Protein AF-A0A250VCN6-F1 (afdb_monomer_lite)

Organism: Streptomyces olivochromogenes (NCBI:txid1963)

Foldseek 3Di:
DDDDDDDPPVPPDPPPPQQFAPPDPDPTDGFPDAQPPPRGGHHPVFKDWDQPPPPPPPDPDPPDDDGRDTHIHGPVVVVVVVD

Sequence (83 aa):
MDHRAPDRAVLTGERGEDMNCYDCPGTPGPAVAVCIRCGAALCRTHVHESHPPTQDISGTGRASHEKPARHITCGACRAAETS

Secondary structure (DSSP, 8-state):
-------------------B-TT-SSSPPBP-EE-TTT--EE-TTTEEEE--------SS------SPPPEEEEHHHHHHHT-

Radius of gyration: 22.72 Å; chains: 1; bounding box: 30×28×87 Å

Structure (mmCIF, N/CA/C/O backbone):
data_AF-A0A250VCN6-F1
#
_entry.id   AF-A0A250VCN6-F1
#
loop_
_atom_site.group_PDB
_atom_site.id
_atom_site.type_symbol
_atom_site.label_atom_id
_atom_site.label_alt_id
_atom_site.label_comp_id
_atom_site.label_asym_id
_atom_site.label_entity_id
_atom_site.label_seq_id
_atom_site.pdbx_PDB_ins_code
_atom_site.Cartn_x
_atom_site.Cartn_y
_atom_site.Cartn_z
_atom_site.occupancy
_atom_site.B_iso_or_equiv
_atom_site.auth_seq_id
_atom_site.auth_comp_id
_atom_site.auth_asym_id
_atom_site.auth_atom_id
_atom_site.pdbx_PDB_model_num
ATOM 1 N N . MET A 1 1 ? 16.502 -16.065 -55.016 1.00 48.78 1 MET A N 1
ATOM 2 C CA . MET A 1 1 ? 16.607 -16.241 -53.556 1.00 48.78 1 MET A CA 1
ATOM 3 C C . MET A 1 1 ? 16.179 -14.927 -52.926 1.00 48.78 1 MET A C 1
ATOM 5 O O . MET A 1 1 ? 17.009 -14.043 -52.771 1.00 48.78 1 MET A O 1
ATOM 9 N N . ASP A 1 2 ? 14.887 -14.772 -52.646 1.00 49.88 2 ASP A N 1
ATOM 10 C CA . ASP A 1 2 ? 14.332 -13.565 -52.028 1.00 49.88 2 ASP A CA 1
ATOM 11 C C . ASP A 1 2 ? 14.173 -13.810 -50.530 1.00 49.88 2 ASP A C 1
ATOM 13 O O . ASP A 1 2 ? 13.355 -14.620 -50.084 1.00 49.88 2 ASP A O 1
ATOM 17 N N . HIS A 1 3 ? 15.022 -13.151 -49.746 1.00 56.75 3 HIS A N 1
ATOM 18 C CA . HIS A 1 3 ? 15.004 -13.227 -48.293 1.00 56.75 3 HIS A CA 1
ATOM 19 C C . HIS A 1 3 ? 13.788 -12.473 -47.736 1.00 56.75 3 HIS A C 1
ATOM 21 O O . HIS A 1 3 ? 13.839 -11.282 -47.452 1.00 56.75 3 HIS A O 1
ATOM 27 N N . ARG A 1 4 ? 12.692 -13.224 -47.588 1.00 51.06 4 ARG A N 1
ATOM 28 C CA . ARG A 1 4 ? 11.628 -13.116 -46.575 1.00 51.06 4 ARG A CA 1
ATOM 29 C C . ARG A 1 4 ? 11.921 -12.104 -45.452 1.00 51.06 4 ARG A C 1
ATOM 31 O O . ARG A 1 4 ? 12.728 -12.378 -44.566 1.00 51.06 4 ARG A O 1
ATOM 38 N N . ALA A 1 5 ? 11.168 -11.004 -45.430 1.00 66.44 5 ALA A N 1
ATOM 39 C CA . ALA A 1 5 ? 10.867 -10.279 -44.194 1.00 66.44 5 ALA A CA 1
ATOM 40 C C . ALA A 1 5 ? 9.912 -11.145 -43.333 1.00 66.44 5 ALA A C 1
ATOM 42 O O . ALA A 1 5 ? 9.152 -11.944 -43.891 1.00 66.44 5 ALA A O 1
ATOM 43 N N . PRO A 1 6 ? 9.955 -11.054 -41.992 1.00 55.66 6 PRO A N 1
ATOM 44 C CA . PRO A 1 6 ? 9.335 -9.896 -41.359 1.00 55.66 6 PRO A CA 1
ATOM 45 C C . PRO A 1 6 ? 10.104 -9.337 -40.154 1.00 55.66 6 PRO A C 1
ATOM 47 O O . PRO A 1 6 ? 10.852 -10.034 -39.469 1.00 55.66 6 PRO A O 1
ATOM 50 N N . ASP A 1 7 ? 9.867 -8.047 -39.932 1.00 57.25 7 ASP A N 1
ATOM 51 C CA . ASP A 1 7 ? 9.662 -7.400 -38.637 1.00 57.25 7 ASP A CA 1
ATOM 52 C C . ASP A 1 7 ? 9.766 -8.349 -37.428 1.00 57.25 7 ASP A C 1
ATOM 54 O O . ASP A 1 7 ? 8.824 -9.056 -37.070 1.00 57.25 7 ASP A O 1
ATOM 58 N N . ARG A 1 8 ? 10.946 -8.406 -36.803 1.00 53.16 8 ARG A N 1
ATOM 59 C CA . ARG A 1 8 ? 11.085 -8.990 -35.467 1.00 53.16 8 ARG A CA 1
ATOM 60 C C . ARG A 1 8 ? 11.105 -7.844 -34.476 1.00 53.16 8 ARG A C 1
ATOM 62 O O . ARG A 1 8 ? 12.141 -7.549 -33.885 1.00 53.16 8 ARG A O 1
ATOM 69 N N . ALA A 1 9 ? 9.935 -7.231 -34.294 1.00 52.41 9 ALA A N 1
ATOM 70 C CA . ALA A 1 9 ? 9.522 -6.742 -32.992 1.00 52.41 9 ALA A CA 1
ATOM 71 C C . ALA A 1 9 ? 9.831 -7.846 -31.972 1.00 52.41 9 ALA A C 1
ATOM 73 O O . ALA A 1 9 ? 9.112 -8.837 -31.833 1.00 52.41 9 ALA A O 1
ATOM 74 N N . VAL A 1 10 ? 10.980 -7.723 -31.316 1.00 54.44 10 VAL A N 1
ATOM 75 C CA . VAL A 1 10 ? 11.308 -8.509 -30.140 1.00 54.44 10 VAL A CA 1
ATOM 76 C C . VAL A 1 10 ? 10.380 -7.979 -29.048 1.00 54.44 10 VAL A C 1
ATOM 78 O O . VAL A 1 10 ? 10.710 -7.064 -28.298 1.00 54.44 10 VAL A O 1
ATOM 81 N N . LEU A 1 11 ? 9.164 -8.524 -29.020 1.00 58.22 11 LEU A N 1
ATOM 82 C CA . LEU A 1 11 ? 8.254 -8.472 -27.887 1.00 58.22 11 LEU A CA 1
ATOM 83 C C . LEU A 1 11 ? 8.882 -9.347 -26.798 1.00 58.22 11 LEU A C 1
ATOM 85 O O . LEU A 1 11 ? 8.504 -10.499 -26.599 1.00 58.22 11 LEU A O 1
ATOM 89 N N . THR A 1 12 ? 9.938 -8.839 -26.159 1.00 54.50 12 THR A N 1
ATOM 90 C CA . THR A 1 12 ? 10.508 -9.477 -24.975 1.00 54.50 12 THR A CA 1
ATOM 91 C C . THR A 1 12 ? 9.466 -9.412 -23.874 1.00 54.50 12 THR A C 1
ATOM 93 O O . THR A 1 12 ? 9.279 -8.372 -23.246 1.00 54.50 12 THR A O 1
ATOM 96 N N . GLY A 1 13 ? 8.845 -10.560 -23.631 1.00 48.16 13 GLY A N 1
ATOM 97 C CA . GLY A 1 13 ? 8.154 -10.870 -22.398 1.00 48.16 13 GLY A CA 1
ATOM 98 C C . GLY A 1 13 ? 6.754 -10.286 -22.329 1.00 48.16 13 GLY A C 1
ATOM 99 O O . GLY A 1 13 ? 6.553 -9.132 -21.958 1.00 48.16 13 GLY A O 1
ATOM 100 N N . GLU A 1 14 ? 5.774 -11.162 -22.498 1.00 57.47 14 GLU A N 1
ATOM 101 C CA . GLU A 1 14 ? 4.858 -11.502 -21.405 1.00 57.47 14 GLU A CA 1
ATOM 102 C C . GLU A 1 14 ? 5.564 -11.439 -20.029 1.00 57.47 14 GLU A C 1
ATOM 104 O O . GLU A 1 14 ? 5.912 -12.438 -19.404 1.00 57.47 14 GLU A O 1
ATOM 109 N N . ARG A 1 15 ? 5.869 -10.217 -19.575 1.00 58.97 15 ARG A N 1
ATOM 110 C CA . ARG A 1 15 ? 6.273 -9.944 -18.205 1.00 58.97 15 ARG A CA 1
ATOM 111 C C . ARG A 1 15 ? 5.047 -10.298 -17.401 1.00 58.97 15 ARG A C 1
ATOM 113 O O . ARG A 1 15 ? 4.053 -9.588 -17.517 1.00 58.97 15 ARG A O 1
ATOM 120 N N . GLY A 1 16 ? 5.123 -11.412 -16.672 1.00 54.50 16 GLY A N 1
ATOM 121 C CA . GLY A 1 16 ? 4.114 -11.793 -15.700 1.00 54.50 16 GLY A CA 1
ATOM 122 C C . GLY A 1 16 ? 3.593 -10.529 -15.039 1.00 54.50 16 GLY A C 1
ATOM 123 O O . GLY A 1 16 ? 4.376 -9.719 -14.535 1.00 54.50 16 GLY A O 1
ATOM 124 N N . GLU A 1 17 ? 2.292 -10.333 -15.197 1.00 58.16 17 GLU A N 1
ATOM 125 C CA . GLU A 1 17 ? 1.490 -9.250 -14.656 1.00 58.16 17 GLU A CA 1
ATOM 126 C C . GLU A 1 17 ? 1.479 -9.422 -13.131 1.00 58.16 17 GLU A C 1
ATOM 128 O O . GLU A 1 17 ? 0.488 -9.789 -12.512 1.00 58.16 17 GLU A O 1
ATOM 133 N N . ASP A 1 18 ? 2.654 -9.299 -12.523 1.00 63.62 18 ASP A N 1
ATOM 134 C CA . ASP A 1 18 ? 2.833 -9.389 -11.092 1.00 63.62 18 ASP A CA 1
ATOM 135 C C . ASP A 1 18 ? 2.227 -8.111 -10.543 1.00 63.62 18 ASP A C 1
ATOM 137 O O . ASP A 1 18 ? 2.608 -7.006 -10.951 1.00 63.62 18 ASP A O 1
ATOM 141 N N . MET A 1 19 ? 1.196 -8.270 -9.713 1.00 79.12 19 MET A N 1
ATOM 142 C CA . MET A 1 19 ? 0.498 -7.152 -9.098 1.00 79.12 19 MET A CA 1
ATOM 143 C C . MET A 1 19 ? 1.537 -6.160 -8.584 1.00 79.12 19 MET A C 1
ATOM 145 O O . MET A 1 19 ? 2.430 -6.506 -7.822 1.00 79.12 19 MET A O 1
ATOM 149 N N . ASN A 1 20 ? 1.460 -4.928 -9.065 1.00 87.62 20 ASN A N 1
ATOM 150 C CA . ASN A 1 20 ? 2.466 -3.918 -8.789 1.00 87.62 20 ASN A CA 1
ATOM 151 C C . ASN A 1 20 ? 2.088 -3.134 -7.536 1.00 87.62 20 ASN A C 1
ATOM 153 O O . ASN A 1 20 ? 0.909 -2.994 -7.205 1.00 87.62 20 ASN A O 1
ATOM 157 N N . CYS A 1 21 ? 3.086 -2.597 -6.838 1.00 90.88 21 CYS A N 1
ATOM 158 C CA . CYS A 1 21 ? 2.816 -1.749 -5.689 1.00 90.88 21 CYS A CA 1
ATOM 159 C C . CYS A 1 21 ? 2.047 -0.489 -6.096 1.00 90.88 21 CYS A C 1
ATOM 161 O O . CYS A 1 21 ? 2.508 0.285 -6.932 1.00 90.88 21 CYS A O 1
ATOM 163 N N . TYR A 1 22 ? 0.914 -0.267 -5.438 1.00 87.69 22 TYR A N 1
ATOM 164 C CA . TYR A 1 22 ? 0.049 0.883 -5.676 1.00 87.69 22 TYR A CA 1
ATOM 165 C C . TYR A 1 22 ? 0.642 2.212 -5.172 1.00 87.69 22 TYR A C 1
ATOM 167 O O . TYR A 1 22 ? 0.375 3.262 -5.741 1.00 87.69 22 TYR A O 1
ATOM 175 N N . ASP A 1 23 ? 1.449 2.173 -4.110 1.00 85.38 23 ASP A N 1
ATOM 176 C CA . ASP A 1 23 ? 1.905 3.366 -3.374 1.00 85.38 23 ASP A CA 1
ATOM 177 C C . ASP A 1 23 ? 3.255 3.928 -3.872 1.00 85.38 23 ASP A C 1
ATOM 179 O O . ASP A 1 23 ? 3.746 4.942 -3.387 1.00 85.38 23 ASP A O 1
ATOM 183 N N . CYS A 1 24 ? 3.894 3.280 -4.854 1.00 88.75 24 CYS A N 1
ATOM 184 C CA . CYS A 1 24 ? 5.188 3.730 -5.369 1.00 88.75 24 CYS A CA 1
ATOM 185 C C . CYS A 1 24 ? 5.071 5.049 -6.167 1.00 88.75 24 CYS A C 1
ATOM 187 O O . CYS A 1 24 ? 4.338 5.083 -7.154 1.00 88.75 24 CYS A O 1
ATOM 189 N N . PRO A 1 25 ? 5.866 6.098 -5.862 1.00 85.19 25 PRO A N 1
ATOM 190 C CA . PRO A 1 25 ? 5.807 7.397 -6.553 1.00 85.19 25 PRO A CA 1
ATOM 191 C C . PRO A 1 25 ? 6.492 7.407 -7.940 1.00 85.19 25 PRO A C 1
ATOM 193 O O . PRO A 1 25 ? 6.960 8.444 -8.403 1.00 85.19 25 PRO A O 1
ATOM 196 N N . GLY A 1 26 ? 6.606 6.257 -8.606 1.00 84.75 26 GLY A N 1
ATOM 197 C CA . GLY A 1 26 ? 7.369 6.094 -9.846 1.00 84.75 26 GLY A CA 1
ATOM 198 C C . GLY A 1 26 ? 7.208 4.691 -10.419 1.00 84.75 26 GLY A C 1
ATOM 199 O O . GLY A 1 26 ? 6.109 4.147 -10.397 1.00 84.75 26 GLY A O 1
ATOM 200 N N . THR A 1 27 ? 8.293 4.083 -10.910 1.00 82.69 27 THR A N 1
ATOM 201 C CA . THR A 1 27 ? 8.265 2.682 -11.360 1.00 82.69 27 THR A CA 1
ATOM 202 C C . THR A 1 27 ? 7.852 1.780 -10.197 1.00 82.69 27 THR A C 1
ATOM 204 O O . THR A 1 27 ? 8.600 1.687 -9.216 1.00 82.69 27 THR A O 1
ATOM 207 N N . PRO A 1 28 ? 6.684 1.124 -10.264 1.00 81.88 28 PRO A N 1
ATOM 208 C CA . PRO A 1 28 ? 6.214 0.337 -9.147 1.00 81.88 28 PRO A CA 1
ATOM 209 C C . PRO A 1 28 ? 7.030 -0.951 -9.037 1.00 81.88 28 PRO A C 1
ATOM 211 O O . PRO A 1 28 ? 7.358 -1.596 -10.033 1.00 81.88 28 PRO A O 1
ATOM 214 N N . GLY A 1 29 ? 7.402 -1.293 -7.804 1.00 85.62 29 GLY A N 1
ATOM 215 C CA . GLY A 1 29 ? 8.048 -2.566 -7.502 1.00 85.62 29 GLY A CA 1
ATOM 216 C C . GLY A 1 29 ? 7.035 -3.716 -7.437 1.00 85.62 29 GLY A C 1
ATOM 217 O O . GLY A 1 29 ? 5.838 -3.457 -7.266 1.00 85.62 29 GLY A O 1
ATOM 218 N N . PRO A 1 30 ? 7.505 -4.974 -7.498 1.00 87.62 30 PRO A N 1
ATOM 219 C CA . PRO A 1 30 ? 6.643 -6.148 -7.371 1.00 87.62 30 PRO A CA 1
ATOM 220 C C . PRO A 1 30 ? 5.932 -6.142 -6.014 1.00 87.62 30 PRO A C 1
ATOM 222 O O . PRO A 1 30 ? 6.561 -5.889 -4.972 1.00 87.62 30 PRO A O 1
ATOM 225 N N . ALA A 1 31 ? 4.620 -6.381 -6.013 1.00 88.31 31 ALA A N 1
ATOM 226 C CA . ALA A 1 31 ? 3.873 -6.488 -4.773 1.00 88.31 31 ALA A CA 1
ATOM 227 C C . ALA A 1 31 ? 4.108 -7.850 -4.131 1.00 88.31 31 ALA A C 1
ATOM 229 O O . ALA A 1 31 ? 4.103 -8.895 -4.768 1.00 88.31 31 ALA A O 1
ATOM 230 N N . VAL A 1 32 ? 4.288 -7.828 -2.817 1.00 88.94 32 VAL A N 1
ATOM 231 C CA . VAL A 1 32 ? 4.514 -9.032 -2.010 1.00 88.94 32 VAL A CA 1
ATOM 232 C C . VAL A 1 32 ? 3.368 -9.295 -1.041 1.00 88.94 32 VAL A C 1
ATOM 234 O O . VAL A 1 32 ? 3.342 -10.337 -0.392 1.00 88.94 32 VAL A O 1
ATOM 237 N N . ALA A 1 33 ? 2.451 -8.336 -0.901 1.00 87.38 33 ALA A N 1
ATOM 238 C CA . ALA A 1 33 ? 1.315 -8.418 -0.002 1.00 87.38 33 ALA A CA 1
ATOM 239 C C . ALA A 1 33 ? 0.166 -7.519 -0.476 1.00 87.38 33 ALA A C 1
ATOM 241 O O . ALA A 1 33 ? 0.346 -6.635 -1.316 1.00 87.38 33 ALA A O 1
ATOM 242 N N . VAL A 1 34 ? -1.012 -7.734 0.105 1.00 88.75 34 VAL A N 1
ATOM 243 C CA . VAL A 1 34 ? -2.228 -6.971 -0.180 1.00 88.75 34 VAL A CA 1
ATOM 244 C C . VAL A 1 34 ? -2.743 -6.360 1.119 1.00 88.75 34 VAL A C 1
ATOM 246 O O . VAL A 1 34 ? -2.808 -7.033 2.148 1.00 88.75 34 VAL A O 1
ATOM 249 N N . CYS A 1 35 ? -3.105 -5.079 1.078 1.00 90.25 35 CYS A N 1
ATOM 250 C CA . CYS A 1 35 ? -3.740 -4.390 2.192 1.00 90.25 35 CYS A CA 1
ATOM 251 C C . CYS A 1 35 ? -5.092 -5.040 2.503 1.00 90.25 35 CYS A C 1
ATOM 253 O O . CYS A 1 35 ? -5.986 -5.040 1.658 1.00 90.25 35 CYS A O 1
ATOM 255 N N . ILE A 1 36 ? -5.283 -5.511 3.736 1.00 88.69 36 ILE A N 1
ATOM 256 C CA . ILE A 1 36 ? -6.532 -6.175 4.148 1.00 88.69 36 ILE A CA 1
ATOM 257 C C . ILE A 1 36 ? -7.745 -5.237 4.139 1.00 88.69 36 ILE A C 1
ATOM 259 O O . ILE A 1 36 ? -8.883 -5.694 4.143 1.00 88.69 36 ILE A O 1
ATOM 263 N N . ARG A 1 37 ? -7.507 -3.920 4.167 1.00 88.69 37 ARG A N 1
ATOM 264 C CA . ARG A 1 37 ? -8.553 -2.912 4.361 1.00 88.69 37 ARG A CA 1
ATOM 265 C C . ARG A 1 37 ? -9.067 -2.311 3.058 1.00 88.69 37 ARG A C 1
ATOM 267 O O . ARG A 1 37 ? -10.257 -2.045 2.951 1.00 88.69 37 ARG A O 1
ATOM 274 N N . CYS A 1 38 ? -8.192 -2.105 2.076 1.00 90.75 38 CYS A N 1
ATOM 275 C CA . CYS A 1 38 ? -8.559 -1.522 0.781 1.00 90.75 38 CYS A CA 1
ATOM 276 C C . CYS A 1 38 ? -8.214 -2.403 -0.427 1.00 90.75 38 CYS A C 1
ATOM 278 O O . CYS A 1 38 ? -8.561 -2.044 -1.546 1.00 90.75 38 CYS A O 1
ATOM 280 N N . GLY A 1 39 ? -7.520 -3.529 -0.235 1.00 89.19 39 GLY A N 1
ATOM 281 C CA . GLY A 1 39 ? -7.128 -4.426 -1.325 1.00 89.19 39 GLY A CA 1
ATOM 282 C C . GLY A 1 39 ? -5.943 -3.942 -2.166 1.00 89.19 39 GLY A C 1
ATOM 283 O O . GLY A 1 39 ? -5.606 -4.582 -3.157 1.00 89.19 39 GLY A O 1
ATOM 284 N N . ALA A 1 40 ? -5.287 -2.836 -1.797 1.00 90.06 40 ALA A N 1
ATOM 285 C CA . ALA A 1 40 ? -4.122 -2.339 -2.526 1.00 90.06 40 ALA A CA 1
ATOM 286 C C . ALA A 1 40 ? -2.940 -3.316 -2.429 1.00 90.06 40 ALA A C 1
ATOM 288 O O . ALA A 1 40 ? -2.565 -3.736 -1.332 1.00 90.06 40 ALA A O 1
ATOM 289 N N . ALA A 1 41 ? -2.328 -3.636 -3.568 1.00 91.38 41 ALA A N 1
ATOM 290 C CA . ALA A 1 41 ? -1.103 -4.422 -3.629 1.00 91.38 41 ALA A CA 1
ATOM 291 C C . ALA A 1 41 ? 0.107 -3.553 -3.234 1.00 91.38 41 ALA A C 1
ATOM 293 O O . ALA A 1 41 ? 0.224 -2.399 -3.654 1.00 91.38 41 ALA A O 1
ATOM 294 N N . LEU A 1 42 ? 1.000 -4.079 -2.394 1.00 91.25 42 LEU A N 1
ATOM 295 C CA . LEU A 1 42 ? 2.101 -3.331 -1.779 1.00 91.25 42 LEU A CA 1
ATOM 296 C C . LEU A 1 42 ? 3.430 -4.076 -1.911 1.00 91.25 42 LEU A C 1
ATOM 298 O O . LEU A 1 42 ? 3.506 -5.292 -1.718 1.00 91.25 42 LEU A O 1
ATOM 302 N N . CYS A 1 43 ? 4.500 -3.335 -2.199 1.00 91.81 43 CYS A N 1
ATOM 303 C CA . CYS A 1 43 ? 5.866 -3.847 -2.127 1.00 91.81 43 CYS A CA 1
ATOM 304 C C . CYS A 1 43 ? 6.365 -3.867 -0.674 1.00 91.81 43 CYS A C 1
ATOM 306 O O . CYS A 1 43 ? 5.761 -3.277 0.220 1.00 91.81 43 CYS A O 1
ATOM 308 N N . ARG A 1 44 ? 7.530 -4.486 -0.450 1.00 87.06 44 ARG A N 1
ATOM 309 C CA . ARG A 1 44 ? 8.186 -4.570 0.871 1.00 87.06 44 ARG A CA 1
ATOM 310 C C . ARG A 1 44 ? 8.446 -3.212 1.535 1.00 87.06 44 ARG A C 1
ATOM 312 O O . ARG A 1 44 ? 8.593 -3.168 2.747 1.00 87.06 44 ARG A O 1
ATOM 319 N N . THR A 1 45 ? 8.520 -2.134 0.757 1.00 87.75 45 THR A N 1
ATOM 320 C CA . THR A 1 45 ? 8.772 -0.779 1.271 1.00 87.75 45 THR A CA 1
ATOM 321 C C . THR A 1 45 ? 7.497 -0.090 1.756 1.00 87.75 45 THR A C 1
ATOM 323 O O . THR A 1 45 ? 7.547 0.642 2.736 1.00 87.75 45 THR A O 1
ATOM 326 N N . HIS A 1 46 ? 6.362 -0.326 1.091 1.00 89.25 46 HIS A N 1
ATOM 327 C CA . HIS A 1 46 ? 5.084 0.342 1.391 1.00 89.25 46 HIS A CA 1
ATOM 328 C C . HIS A 1 46 ? 4.096 -0.543 2.162 1.00 89.25 46 HIS A C 1
ATOM 330 O O . HIS A 1 46 ? 2.978 -0.125 2.468 1.00 89.25 46 HIS A O 1
ATOM 336 N N . VAL A 1 47 ? 4.486 -1.783 2.464 1.00 88.44 47 VAL A N 1
ATOM 337 C CA . VAL A 1 47 ? 3.722 -2.682 3.322 1.00 88.44 47 VAL A CA 1
ATOM 338 C C . VAL A 1 47 ? 3.952 -2.324 4.787 1.00 88.44 47 VAL A C 1
ATOM 340 O O . VAL A 1 47 ? 5.089 -2.243 5.249 1.00 88.44 47 VAL A O 1
ATOM 343 N N . HIS A 1 48 ? 2.869 -2.132 5.536 1.00 87.56 48 HIS A N 1
ATOM 344 C CA . HIS A 1 48 ? 2.935 -1.980 6.982 1.00 87.56 48 HIS A CA 1
ATOM 345 C C . HIS A 1 48 ? 2.370 -3.220 7.661 1.00 87.56 48 HIS A C 1
ATOM 347 O O . HIS A 1 48 ? 1.192 -3.542 7.516 1.00 87.56 48 HIS A O 1
ATOM 353 N N . GLU A 1 49 ? 3.217 -3.894 8.434 1.00 83.75 49 GLU A N 1
ATOM 354 C CA . GLU A 1 49 ? 2.796 -4.944 9.355 1.00 83.75 49 GLU A CA 1
ATOM 355 C C . GLU A 1 49 ? 2.462 -4.301 10.707 1.00 83.75 49 GLU A C 1
ATOM 357 O O . GLU A 1 49 ? 3.291 -3.632 11.332 1.00 83.75 49 GLU A O 1
ATOM 362 N N . SER A 1 50 ? 1.226 -4.480 11.157 1.00 73.06 50 SER A N 1
ATOM 363 C CA . SER A 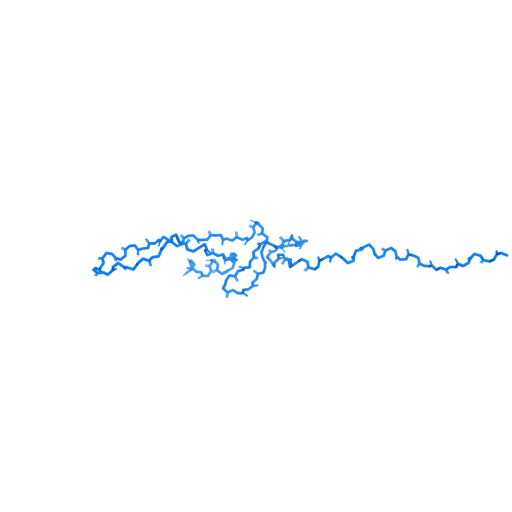1 50 ? 0.794 -4.156 12.512 1.00 73.06 50 SER A CA 1
ATOM 364 C C . SER A 1 50 ? 0.528 -5.461 13.248 1.00 73.06 50 SER A C 1
ATOM 366 O O . SER A 1 50 ? -0.207 -6.326 12.772 1.00 73.06 50 SER A O 1
ATOM 368 N N . HIS A 1 51 ? 1.138 -5.618 14.417 1.00 65.19 51 HIS A N 1
ATOM 369 C CA . HIS A 1 51 ? 0.790 -6.684 15.345 1.00 65.19 51 HIS A CA 1
ATOM 370 C C . HIS A 1 51 ? -0.113 -6.029 16.384 1.00 65.19 51 HIS A C 1
ATOM 372 O O . HIS A 1 51 ? 0.419 -5.325 17.248 1.00 65.19 51 HIS A O 1
ATOM 378 N N . PRO A 1 52 ? -1.451 -6.149 16.289 1.00 57.78 52 PRO A N 1
ATOM 379 C CA . PRO A 1 52 ? -2.291 -5.636 17.357 1.00 57.78 52 PRO A CA 1
ATOM 380 C C . PRO A 1 52 ? -1.819 -6.298 18.658 1.00 57.78 52 PRO A C 1
ATOM 382 O O . PRO A 1 52 ? -1.685 -7.528 18.687 1.00 57.78 52 PRO A O 1
ATOM 385 N N . PRO A 1 53 ? -1.480 -5.521 19.705 1.00 50.34 53 PRO A N 1
ATOM 386 C CA . PRO A 1 53 ? -1.176 -6.117 20.989 1.00 50.34 53 PRO A CA 1
ATOM 387 C C . PRO A 1 53 ? -2.416 -6.908 21.384 1.00 50.34 53 PRO A C 1
ATOM 389 O O . PRO A 1 53 ? -3.516 -6.355 21.402 1.00 50.34 53 PRO A O 1
ATOM 392 N N . THR A 1 54 ? -2.258 -8.208 21.625 1.00 55.44 54 THR A N 1
ATOM 393 C CA . THR A 1 54 ? -3.322 -9.042 22.176 1.00 55.44 54 THR A CA 1
ATOM 394 C C . THR A 1 54 ? -3.696 -8.416 23.513 1.00 55.44 54 THR 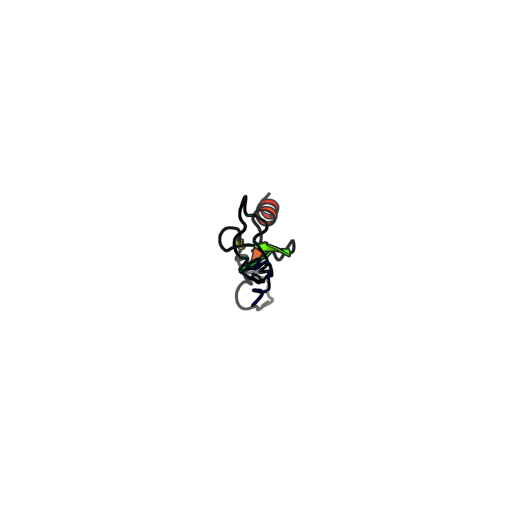A C 1
ATOM 396 O O . THR A 1 54 ? -2.983 -8.587 24.500 1.00 55.44 54 THR A O 1
ATOM 399 N N . GLN A 1 55 ? -4.733 -7.580 23.532 1.00 51.75 55 GLN A N 1
ATOM 400 C CA . GLN A 1 55 ? -5.212 -6.983 24.764 1.00 51.75 55 GLN A CA 1
ATOM 401 C C . GLN A 1 55 ? -5.860 -8.119 25.545 1.00 51.75 55 GLN A C 1
ATOM 403 O O . GLN A 1 55 ? -6.951 -8.578 25.213 1.00 51.75 55 GLN A O 1
ATOM 408 N N . ASP A 1 56 ? -5.118 -8.616 26.530 1.00 43.91 56 ASP A N 1
ATOM 409 C CA . ASP A 1 56 ? -5.597 -9.547 27.536 1.00 43.91 56 ASP A CA 1
ATOM 410 C C . ASP A 1 56 ? -6.715 -8.851 28.321 1.00 43.91 56 ASP A C 1
ATOM 412 O O . ASP A 1 56 ? -6.491 -8.114 29.281 1.00 43.91 56 ASP A O 1
ATOM 416 N N . ILE A 1 57 ? -7.949 -9.017 27.850 1.00 49.94 57 ILE A N 1
ATOM 417 C CA . ILE A 1 57 ? -9.132 -8.757 28.655 1.00 49.94 57 ILE A CA 1
ATOM 418 C C . ILE A 1 57 ? -9.198 -9.857 29.714 1.00 49.94 57 ILE A C 1
ATOM 420 O O . ILE A 1 57 ? -9.826 -10.897 29.529 1.00 49.94 57 ILE A O 1
ATOM 424 N N . SER A 1 58 ? -8.526 -9.631 30.841 1.00 43.75 58 SER A N 1
ATOM 425 C CA . SER A 1 58 ? -8.692 -10.417 32.063 1.00 43.75 58 SER A CA 1
ATOM 426 C C . SER A 1 58 ? -10.123 -10.238 32.607 1.00 43.75 58 SER A C 1
ATOM 428 O O . SER A 1 58 ? -10.373 -9.494 33.550 1.00 43.75 58 SER A O 1
ATOM 430 N N . GLY A 1 59 ? -11.086 -10.910 31.976 1.00 47.81 59 GLY A N 1
ATOM 431 C CA . GLY A 1 59 ? -12.480 -11.038 32.387 1.00 47.81 59 GLY A CA 1
ATOM 432 C C . GLY A 1 59 ? -12.944 -12.462 32.098 1.00 47.81 59 GLY A C 1
ATOM 433 O O . GLY A 1 59 ? -13.311 -12.747 30.971 1.00 47.81 59 GLY A O 1
ATOM 434 N N . THR A 1 60 ? -12.815 -13.345 33.098 1.00 54.12 60 THR A N 1
ATOM 435 C CA . THR A 1 60 ? -13.334 -14.731 33.294 1.00 54.12 60 THR A CA 1
ATOM 436 C C . THR A 1 60 ? -13.791 -15.606 32.105 1.00 54.12 60 THR A C 1
ATOM 438 O O . THR A 1 60 ? -14.531 -16.569 32.301 1.00 54.12 60 THR A O 1
ATOM 441 N N . GLY A 1 61 ? -13.291 -15.389 30.895 1.00 40.75 61 GLY A N 1
ATOM 442 C CA . GLY A 1 61 ? -13.487 -16.248 29.737 1.00 40.75 61 GLY A CA 1
ATOM 443 C C . GLY A 1 61 ? -12.176 -16.356 28.976 1.00 40.75 61 GLY A C 1
ATOM 444 O O . GLY A 1 61 ? -11.728 -15.389 28.372 1.00 40.75 61 GLY A O 1
ATOM 445 N N . ARG A 1 62 ? -11.536 -17.532 29.006 1.00 49.16 62 ARG A N 1
ATOM 446 C CA . ARG A 1 62 ? -10.398 -17.829 28.124 1.00 49.16 62 ARG A CA 1
ATOM 447 C C . ARG A 1 62 ? -10.878 -17.778 26.673 1.00 49.16 62 ARG A C 1
ATOM 449 O O . ARG A 1 62 ? -11.368 -18.776 26.153 1.00 49.16 62 ARG A O 1
ATOM 456 N N . ALA A 1 63 ? -10.711 -16.637 26.019 1.00 52.38 63 ALA A N 1
ATOM 457 C CA . ALA A 1 63 ? -10.747 -16.550 24.570 1.00 52.38 63 ALA A CA 1
ATOM 458 C C . ALA A 1 63 ? -9.342 -16.882 24.056 1.00 52.38 63 ALA A C 1
ATOM 460 O O . ALA A 1 63 ? -8.461 -16.031 23.972 1.00 52.38 63 ALA A O 1
ATOM 461 N N . SER A 1 64 ? -9.109 -18.167 23.795 1.00 54.66 64 SER A N 1
ATOM 462 C CA . SER A 1 64 ? -7.911 -18.620 23.094 1.00 54.66 64 SER A CA 1
ATOM 463 C C . SER A 1 64 ? -7.956 -18.095 21.661 1.00 54.66 64 SER A C 1
ATOM 465 O O . SER A 1 64 ? -8.893 -18.431 20.942 1.00 54.66 64 SER A O 1
ATOM 467 N N . HIS A 1 65 ? -6.936 -17.364 21.211 1.00 49.88 65 HIS A N 1
ATOM 468 C CA . HIS A 1 65 ? -6.346 -17.741 19.932 1.00 49.88 65 HIS A CA 1
ATOM 469 C C . HIS A 1 65 ? -4.865 -17.373 19.831 1.00 49.88 65 HIS A C 1
ATOM 471 O O . HIS A 1 65 ? -4.417 -16.263 20.116 1.00 49.88 65 HIS A O 1
ATOM 477 N N . GLU A 1 66 ? -4.127 -18.398 19.434 1.00 49.69 66 GLU A N 1
ATOM 478 C CA . GLU A 1 66 ? -2.741 -18.454 19.019 1.00 49.69 66 GLU A CA 1
ATOM 479 C C . GLU A 1 66 ? -2.320 -17.306 18.090 1.00 49.69 66 GLU A C 1
ATOM 481 O O . GLU A 1 66 ? -2.797 -17.196 16.970 1.00 49.69 66 GLU A O 1
ATOM 486 N N . LYS A 1 67 ? -1.334 -16.522 18.550 1.00 51.28 67 LYS A N 1
ATOM 487 C CA . LYS A 1 67 ? -0.476 -15.620 17.757 1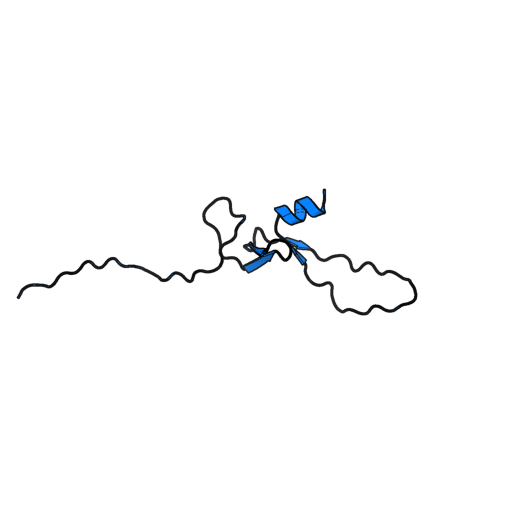.00 51.28 67 LYS A CA 1
ATOM 488 C C . LYS A 1 67 ? -1.240 -14.480 17.048 1.00 51.28 67 LYS A C 1
ATOM 490 O O . LYS A 1 67 ? -2.028 -14.743 16.147 1.00 51.28 67 LYS A O 1
ATOM 495 N N . PRO A 1 68 ? -0.986 -13.199 17.386 1.00 54.44 68 PRO A N 1
ATOM 496 C CA . PRO A 1 68 ? -1.682 -12.087 16.741 1.00 54.44 68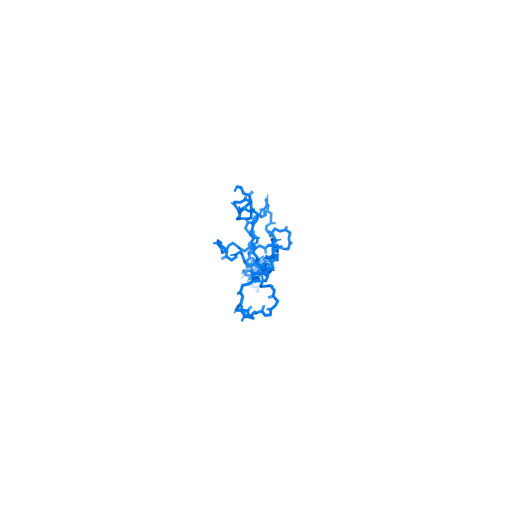 PRO A CA 1
ATOM 497 C C . PRO A 1 68 ? -1.569 -12.223 15.219 1.00 54.44 68 PRO A C 1
ATOM 499 O O . PRO A 1 68 ? -0.462 -12.333 14.680 1.00 54.44 68 PRO A O 1
ATOM 502 N N . ALA A 1 69 ? -2.719 -12.289 14.540 1.00 59.22 69 ALA A N 1
ATOM 503 C CA . ALA A 1 69 ? -2.756 -12.294 13.090 1.00 59.22 69 ALA A CA 1
ATOM 504 C C . ALA A 1 69 ? -2.042 -11.025 12.616 1.00 59.22 69 ALA A C 1
ATOM 506 O O . ALA A 1 69 ? -2.318 -9.924 13.094 1.00 59.22 69 ALA A O 1
ATOM 507 N N . ARG A 1 70 ? -1.068 -11.185 11.721 1.00 67.50 70 ARG A N 1
ATOM 508 C CA . ARG A 1 70 ? -0.317 -10.052 11.179 1.00 67.50 70 ARG A CA 1
ATOM 509 C C . ARG A 1 70 ? -1.292 -9.216 10.362 1.00 67.50 70 ARG A C 1
ATOM 511 O O . ARG A 1 70 ? -1.850 -9.718 9.388 1.00 67.50 70 ARG A O 1
ATOM 518 N N . HIS A 1 71 ? -1.528 -7.973 10.759 1.00 81.31 71 HIS A N 1
ATOM 519 C CA . HIS A 1 71 ? -2.358 -7.071 9.974 1.00 81.31 71 HIS A CA 1
ATOM 520 C C . HIS A 1 71 ? -1.475 -6.392 8.939 1.00 81.31 71 HIS A C 1
ATOM 522 O O . HIS A 1 71 ? -0.545 -5.673 9.297 1.00 81.31 71 HIS A O 1
ATOM 528 N N . ILE A 1 72 ? -1.771 -6.630 7.665 1.00 87.00 72 ILE A N 1
ATOM 529 C CA . ILE A 1 72 ? -1.085 -5.983 6.552 1.00 87.00 72 ILE A CA 1
ATOM 530 C C . ILE A 1 72 ? -1.911 -4.788 6.078 1.00 87.00 72 ILE A C 1
ATOM 532 O O . ILE A 1 72 ? -3.017 -4.970 5.566 1.00 87.00 72 ILE A O 1
ATOM 536 N N . THR A 1 73 ? -1.384 -3.572 6.205 1.00 90.75 73 THR A N 1
ATOM 537 C CA . THR A 1 73 ? -2.059 -2.341 5.766 1.00 90.75 73 THR A CA 1
ATOM 538 C C . THR A 1 73 ? -1.155 -1.462 4.898 1.00 90.75 73 THR A C 1
ATOM 540 O O . THR A 1 73 ? 0.071 -1.553 4.956 1.00 90.75 73 THR A O 1
ATOM 543 N N . CYS A 1 74 ? -1.754 -0.627 4.040 1.00 91.31 74 CYS A N 1
ATOM 544 C CA . CYS A 1 74 ? -1.028 0.416 3.304 1.00 91.31 74 CYS A CA 1
ATOM 545 C C . CYS A 1 74 ? -0.819 1.662 4.173 1.00 91.31 74 CYS A C 1
ATOM 547 O O . CYS A 1 74 ? -1.539 1.861 5.156 1.00 91.31 74 CYS A O 1
ATOM 549 N N . GLY A 1 75 ? 0.123 2.527 3.779 1.00 86.56 75 GLY A N 1
ATOM 550 C CA . GLY A 1 75 ? 0.431 3.765 4.504 1.00 86.56 75 GLY A CA 1
ATOM 551 C C . GLY A 1 75 ? -0.793 4.663 4.701 1.00 86.56 75 GLY A C 1
ATOM 552 O O . GLY A 1 75 ? -1.007 5.177 5.796 1.00 86.56 75 GLY A O 1
ATOM 553 N N . ALA A 1 76 ? -1.661 4.763 3.689 1.00 88.19 76 ALA A N 1
ATOM 554 C CA . ALA A 1 76 ? -2.896 5.544 3.764 1.00 88.19 76 ALA A CA 1
ATOM 555 C C . ALA A 1 76 ? -3.901 4.986 4.788 1.00 88.19 76 ALA A C 1
ATOM 557 O O . ALA A 1 76 ? -4.404 5.728 5.632 1.00 88.19 76 ALA A O 1
ATOM 558 N N . CYS A 1 77 ? -4.181 3.677 4.752 1.00 89.44 77 CYS A N 1
ATOM 559 C CA . CYS A 1 77 ? -5.086 3.053 5.720 1.00 89.44 77 CYS A CA 1
ATOM 560 C C . CYS A 1 77 ? -4.517 3.124 7.137 1.00 89.44 77 CYS A C 1
ATOM 562 O O . CYS A 1 77 ? -5.266 3.404 8.065 1.00 89.44 77 CYS A O 1
ATOM 564 N N . ARG A 1 78 ? -3.202 2.940 7.297 1.00 86.25 78 ARG A N 1
ATOM 565 C CA . ARG A 1 78 ? -2.553 3.058 8.602 1.00 86.25 78 ARG A CA 1
ATOM 566 C C . ARG A 1 78 ? -2.618 4.480 9.154 1.00 86.25 78 ARG A C 1
ATOM 568 O O . ARG A 1 78 ? -2.932 4.643 10.326 1.00 86.25 78 ARG A O 1
ATOM 575 N N . ALA A 1 79 ? -2.359 5.496 8.331 1.00 85.88 79 ALA A N 1
ATOM 576 C CA . ALA A 1 79 ? -2.471 6.894 8.746 1.00 85.88 79 ALA A CA 1
ATOM 577 C C . ALA A 1 79 ? -3.896 7.232 9.217 1.00 85.88 79 ALA A C 1
ATOM 579 O O . ALA A 1 79 ? -4.062 7.902 10.234 1.00 85.88 79 ALA A O 1
ATOM 580 N N . ALA A 1 80 ? -4.912 6.708 8.524 1.00 86.00 80 ALA A N 1
ATOM 581 C CA . ALA A 1 80 ? -6.313 6.875 8.903 1.00 86.00 80 ALA A CA 1
ATOM 582 C C . ALA A 1 80 ? -6.686 6.156 10.213 1.00 86.00 80 ALA A C 1
ATOM 584 O O . ALA A 1 80 ? -7.571 6.615 10.923 1.00 86.00 80 ALA A O 1
ATOM 585 N N . GLU A 1 81 ? -6.031 5.039 10.547 1.00 81.44 81 GLU A N 1
ATOM 586 C CA . GLU A 1 81 ? -6.246 4.316 11.811 1.00 81.44 81 GLU A CA 1
ATOM 587 C C . GLU A 1 81 ? -5.639 5.029 13.027 1.00 81.44 81 GLU A C 1
ATOM 589 O O . GLU A 1 81 ? -6.067 4.786 14.152 1.00 81.44 81 GLU A O 1
ATOM 594 N N . THR A 1 82 ? -4.635 5.880 12.813 1.00 75.88 82 THR A N 1
ATOM 595 C CA . THR A 1 82 ? -3.920 6.604 13.875 1.00 75.88 82 THR A CA 1
ATOM 596 C C . THR A 1 82 ? -4.359 8.061 14.051 1.00 75.88 82 THR A C 1
ATOM 598 O O . THR A 1 82 ? -3.734 8.772 14.837 1.00 75.88 82 THR A O 1
ATOM 601 N N . SER A 1 83 ? -5.372 8.514 13.303 1.00 59.66 83 SER A N 1
ATOM 602 C CA . SER A 1 83 ? -5.882 9.892 13.338 1.00 59.66 83 SER A CA 1
ATOM 603 C C . SER A 1 83 ? -7.062 10.082 14.284 1.00 59.66 83 SER A C 1
ATOM 605 O O . SER A 1 83 ? -7.773 9.099 14.578 1.00 59.66 83 SER A O 1
#

InterPro domains:
  IPR017211 Uncharacterised conserved protein UCP037465, zinc finger protein, AF1427 [PF09947] (19-79)

pLDDT: mean 71.42, std 17.08, range [40.75, 91.81]

=== Feature glossary ===
Key to the feature types in this record:

Secondary structure (8-state, DSSP). Secondary structure is the local, repeating backbone conformation. DSSP classifies it into eight states by reading the hydrogen-bond network: three helix types (H, G, I), two β types (E, B), two non-regular types (T, S), and unstructured coil (-).

Backbone torsions (φ/ψ). Backbone dihedral angles. Every residue except chain termini has a φ (preceding-C → N → Cα → C) and a ψ (N → Cα → C → next-N). They are reported in degrees following the IUPAC sign convention. Secondary structure is essentially a statement about which (φ, ψ) basin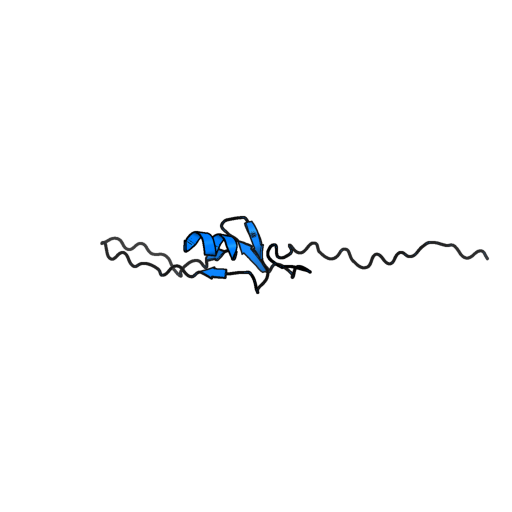 each residue occupies.

Predicted aligned error. Predicted Aligned Error (PAE) is an AlphaFold confidence matrix: entry (i, j) is the expected error in the position of residue j, in ångströms, when the prediction is superimposed on the true structure at residue i. Low PAE within a block of residues means that block is internally rigid and well-predicted; high PAE between two blocks means their relative placement is uncertain even if each block individually is confident.

B-factor. B-factor (Debye–Waller factor) reflects atomic displacement in the crystal lattice. It is an experimental observable (units Å²), not a prediction; low values mean the atom is pinned down, high values mean it moves or is heterogeneous across the crystal.

Secondary structure (3-state, P-SEA). Three-state secondary structure (P-SEA) collapses the eight DSSP classes into helix (a), strand (b), and coil (c). P-SEA assigns these from Cα geometry alone — distances and angles — without requiring backbone oxygens, so it works on any Cα trace.

Sequence. Primary structure: the covalent order of the twenty standard amino acids along the backbone. Two proteins with the same sequence will (almost always) fold to the same structure; two with 30% identity often share a fold but not the details.

pLDDT. pLDDT is the predicted lDDT-Cα score: AlphaFold's confidence that the local environment of each residue (all inter-atomic distances within 15 Å) is correctly placed. It is a per-residue number between 0 and 100, with higher meaning more reliable.

InterPro / GO / CATH / organism. Functional annotations link the protein to curated databases. InterPro entries identify conserved domains and families by matching the sequence against member-database signatures (Pfam, PROSITE, CDD, …). Gene Ontology (GO) terms describe molecular function, biological process, and cellular component in a controlled vocabulary. CATH places the structure in a hierarchical fold classification (Class/Architecture/Topology/Homologous-superfamily). The organism is the source species.

Contact-map, Ramachandran, and PAE plots. Three diagnostic plots accompany the record. The Cα contact map visualizes the tertiary structure as a 2D adjacency matrix (8 Å cutoff, sequence-local contacts suppressed). The Ramachandran plot shows the distribution of backbone (φ, ψ) torsions, with points in the α and β basins reflecting secondary structure content. The PAE plot shows AlphaFold's inter-residue confidence as a color matrix.

mmCIF coordinates. The mmCIF table is the protein's shape written out atom by atom. For each backbone N, Cα, C, and carbonyl O, it records an (x, y, z) coordinate triple in Å plus the residue type, chain letter, and residue number.

Radius of gyration, Cα contacts, bounding box. Three whole-structure scalars: the radius of gyration (RMS distance of Cα from centroid, in Å), the count of Cα–Cα contacts (pairs closer than 8 Å and separated by more than four residues in sequence — i.e. tertiary, not local, contacts), and the bounding-box dimensions. Together they distinguish compact globular folds from extended fibres or disordered chains.

Foldseek 3Di. The Foldseek 3Di string encodes local tertiary geometry as a 20-letter alphabet — one character per residue — derived from the relative positions of nearby Cα atoms. Unlike the amino-acid sequence, 3Di is a direct function of the 3D structure, so two proteins with the same fold have similar 3Di strings even at low sequence identity.

Rendered structure images. Six rendered views show the 3D structure from the faces of a cube — i.e. along ±x, ±y, ±z. Rendering representation is drawn randomly per protein from cartoon (secondary-structure ribbons), sticks (backbone bonds), or molecular surface; coloring is either N→C rainbow (blue at the N-terminus through red at the C-terminus) or one color per chain.

Nearest PDB structures. The Foldseek neighbor list gives the closest experimentally determined structures in the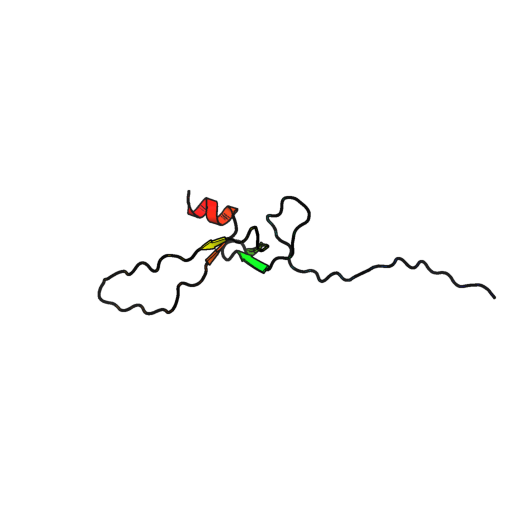 PDB, ranked by structural alignment. TM-score near 1 means near-identical fold; near 0.3 means only rough topology match. This is how one finds what a novel AlphaFold prediction most resembles in the solved-structure universe.

Solvent-accessible surface area. SASA measures how much of the protein is reachable by solvent. It is computed by rolling a water-sized probe over the atomic surface and summing the exposed area (Å²). Per-residue SASA distinguishes core (buried, low SASA) from surface (exposed, high SASA) residues; total SASA is a whole-molecule size measure.